Protein AF-A0A3C2APX5-F1 (afdb_monomer_lite)

Secondary structure (DSSP, 8-state):
-HHHHHHHHHHHHTT--PPPHHHHHHHHHHHHHSS-EEEEEEEEEEETTEEEEEEEEEEEETTTEEEEEEEE--

Structure (mmCIF, N/CA/C/O backbone):
data_AF-A0A3C2APX5-F1
#
_entry.id   AF-A0A3C2APX5-F1
#
loop_
_atom_site.group_PDB
_atom_site.id
_atom_site.type_symbol
_atom_site.label_atom_id
_atom_site.label_alt_id
_atom_site.label_comp_id
_atom_site.label_asym_id
_atom_site.label_entity_id
_atom_site.label_seq_id
_atom_site.pdbx_PDB_ins_code
_atom_site.Cartn_x
_atom_site.Cartn_y
_atom_site.Cartn_z
_atom_site.occupancy
_atom_site.B_iso_or_equiv
_atom_site.auth_seq_id
_atom_site.auth_comp_id
_atom_site.auth_asym_id
_atom_site.auth_atom_id
_atom_site.pdbx_PDB_model_num
ATOM 1 N N . MET A 1 1 ? 33.622 40.724 19.860 1.00 58.97 1 MET A N 1
ATOM 2 C CA . MET A 1 1 ? 33.202 39.316 19.650 1.00 58.97 1 MET A CA 1
ATOM 3 C C . MET A 1 1 ? 31.701 39.150 19.390 1.00 58.97 1 MET A C 1
ATOM 5 O O . MET A 1 1 ? 31.363 38.373 18.515 1.00 58.97 1 MET A O 1
ATOM 9 N N . LYS A 1 2 ? 30.792 39.891 20.051 1.00 61.97 2 LYS A N 1
ATOM 10 C CA . LYS A 1 2 ? 29.330 39.754 19.842 1.00 61.97 2 LYS A CA 1
ATOM 11 C C . LYS A 1 2 ? 28.834 40.086 18.416 1.00 61.97 2 LYS A C 1
ATOM 13 O O . LYS A 1 2 ? 27.928 39.420 17.935 1.00 61.97 2 LYS A O 1
ATOM 18 N N . LEU A 1 3 ? 29.447 41.056 17.726 1.00 73.25 3 LEU A N 1
ATOM 19 C CA . LEU A 1 3 ? 29.029 41.489 16.380 1.00 73.25 3 LEU A CA 1
ATOM 20 C C . LEU A 1 3 ? 29.334 40.451 15.282 1.00 73.25 3 LEU A C 1
ATOM 22 O O . LEU A 1 3 ? 28.492 40.203 14.424 1.00 73.25 3 LEU A O 1
ATOM 26 N N . ASN A 1 4 ? 30.491 39.780 15.352 1.00 74.00 4 ASN A N 1
ATOM 27 C CA . ASN A 1 4 ? 30.854 38.728 14.396 1.00 74.00 4 ASN A CA 1
ATOM 28 C C . ASN A 1 4 ? 29.903 37.528 14.480 1.00 74.00 4 ASN A C 1
ATOM 30 O O . ASN A 1 4 ? 29.566 36.965 13.447 1.00 74.00 4 ASN A O 1
ATOM 34 N N . HIS A 1 5 ? 29.426 37.179 15.681 1.00 74.56 5 HIS A N 1
ATOM 35 C CA . HIS A 1 5 ? 28.471 36.081 15.863 1.00 74.56 5 HIS A CA 1
ATOM 36 C C . HIS A 1 5 ? 27.086 36.389 15.272 1.00 74.56 5 HIS A C 1
ATOM 38 O O . HIS A 1 5 ? 26.444 35.507 14.699 1.00 74.56 5 HIS A O 1
ATOM 44 N N . ILE A 1 6 ? 26.642 37.646 15.365 1.00 79.12 6 ILE A N 1
ATOM 45 C CA . ILE A 1 6 ? 25.388 38.106 14.750 1.00 79.12 6 ILE A CA 1
ATOM 46 C C . ILE A 1 6 ? 25.503 38.051 13.224 1.00 79.12 6 ILE A C 1
ATOM 48 O O . ILE A 1 6 ? 24.602 37.546 12.559 1.00 79.12 6 ILE A O 1
ATOM 52 N N . LEU A 1 7 ? 26.637 38.493 12.676 1.00 78.38 7 LEU A N 1
ATOM 53 C CA . LEU A 1 7 ? 26.872 38.474 11.235 1.00 78.38 7 LEU A CA 1
ATOM 54 C C . LEU A 1 7 ? 26.962 37.043 10.682 1.00 78.38 7 LEU A C 1
ATOM 56 O O . LEU A 1 7 ? 26.397 36.763 9.630 1.00 78.38 7 LEU A O 1
ATOM 60 N N . THR A 1 8 ? 27.589 36.114 11.415 1.00 78.44 8 THR A N 1
ATOM 61 C CA . THR A 1 8 ? 27.613 34.691 11.030 1.00 78.44 8 THR A CA 1
ATOM 62 C C . THR A 1 8 ? 26.236 34.035 11.093 1.00 78.44 8 THR A C 1
ATOM 64 O O . THR A 1 8 ? 25.922 33.217 10.236 1.00 78.44 8 THR A O 1
ATOM 67 N N . SER A 1 9 ? 25.395 34.405 12.065 1.00 75.94 9 SER A N 1
ATOM 68 C CA . SER A 1 9 ? 24.019 33.896 12.158 1.00 75.94 9 SER A CA 1
ATOM 69 C C . SER A 1 9 ? 23.153 34.392 10.992 1.00 75.94 9 SER A C 1
ATOM 71 O O . SER A 1 9 ? 22.414 33.620 10.385 1.00 75.94 9 SER A O 1
ATOM 73 N N . LEU A 1 10 ? 23.310 35.665 10.614 1.00 77.06 10 LEU A N 1
ATOM 74 C CA . LEU A 1 10 ? 22.585 36.272 9.497 1.00 77.06 10 LEU A CA 1
ATOM 75 C C . LEU A 1 10 ? 23.005 35.711 8.128 1.00 77.06 10 LEU A C 1
ATOM 77 O O . LEU A 1 10 ? 22.184 35.642 7.222 1.00 77.06 10 LEU A O 1
ATOM 81 N N . LEU A 1 11 ? 24.263 35.288 7.972 1.00 75.88 11 LEU A N 1
ATOM 82 C CA . LEU A 1 11 ? 24.735 34.652 6.739 1.00 75.88 11 LEU A CA 1
ATOM 83 C C . LEU A 1 11 ? 24.261 33.196 6.603 1.00 75.88 11 LEU A C 1
ATOM 85 O O . LEU A 1 11 ? 24.149 32.685 5.495 1.00 75.88 11 LEU A O 1
ATOM 89 N N . LEU A 1 12 ? 23.992 32.519 7.723 1.00 75.25 12 LEU A N 1
ATOM 90 C CA . LEU A 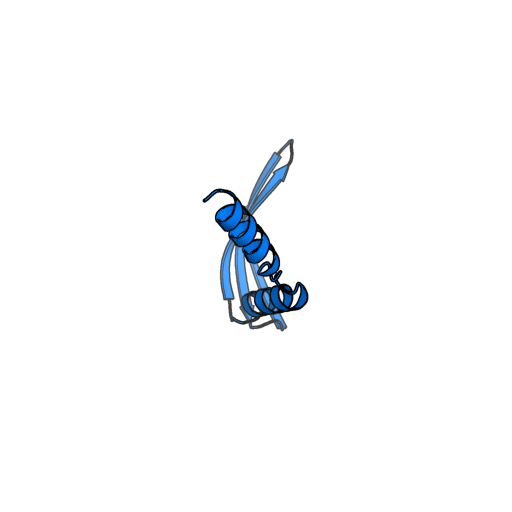1 12 ? 23.565 31.120 7.730 1.00 75.25 12 LEU A CA 1
ATOM 91 C C . LEU A 1 12 ? 22.083 30.960 7.353 1.00 75.25 12 LEU A C 1
ATOM 93 O O . LEU A 1 12 ? 21.694 29.927 6.813 1.00 75.25 12 LEU A O 1
ATOM 97 N N . SER A 1 13 ? 21.254 31.982 7.586 1.00 72.38 13 SER A N 1
ATOM 98 C CA . SER A 1 13 ? 19.820 31.927 7.274 1.00 72.38 13 SER A CA 1
ATOM 99 C C . SER A 1 13 ? 19.524 31.924 5.769 1.00 72.38 13 SER A C 1
ATOM 101 O O . SER A 1 13 ? 18.542 31.312 5.346 1.00 72.38 13 SER A O 1
ATOM 103 N N . THR A 1 14 ? 20.388 32.527 4.944 1.00 72.06 14 THR A N 1
ATOM 104 C CA . THR A 1 14 ? 20.206 32.619 3.482 1.00 72.06 14 THR A CA 1
ATOM 105 C C . THR A 1 14 ? 20.527 31.321 2.736 1.00 72.06 14 THR A C 1
ATOM 107 O O . THR A 1 14 ? 20.142 31.181 1.579 1.00 72.06 14 THR A O 1
ATOM 110 N N . LEU A 1 15 ? 21.168 30.347 3.393 1.00 70.31 15 LEU A N 1
ATOM 111 C CA . LEU A 1 15 ? 21.477 29.027 2.824 1.00 70.31 15 LEU A CA 1
ATOM 112 C C . LEU A 1 15 ? 20.316 28.025 2.925 1.00 70.31 15 LEU A C 1
ATOM 114 O O . LEU A 1 15 ? 20.471 26.853 2.577 1.00 70.31 15 LEU A O 1
ATOM 118 N N . SER A 1 16 ? 19.145 28.468 3.381 1.00 66.06 16 SER A N 1
ATOM 119 C CA . SER A 1 16 ? 17.955 27.623 3.490 1.00 66.06 16 SER A CA 1
ATOM 120 C C . SER A 1 16 ? 17.308 27.409 2.115 1.00 66.06 16 SER A C 1
ATOM 122 O O . SER A 1 16 ? 16.293 28.021 1.787 1.00 66.06 16 SER A O 1
ATOM 124 N N . PHE A 1 17 ? 17.891 26.537 1.292 1.00 70.50 17 PHE A N 1
ATOM 125 C CA . PHE A 1 17 ? 17.242 26.035 0.080 1.00 70.50 17 PHE A CA 1
ATOM 126 C C . PHE A 1 17 ? 16.179 24.994 0.462 1.00 70.50 17 PHE A C 1
ATOM 128 O O . PHE A 1 17 ? 16.494 23.931 0.997 1.00 70.50 17 PHE A O 1
ATOM 135 N N . GLY A 1 18 ? 14.907 25.305 0.210 1.00 70.12 18 GLY A N 1
ATOM 136 C CA . GLY A 1 18 ? 13.801 24.362 0.386 1.00 70.12 18 GLY A CA 1
ATOM 137 C C . GLY A 1 18 ? 13.777 23.293 -0.712 1.00 70.12 18 GLY A C 1
ATOM 138 O O . GLY A 1 18 ? 14.145 23.559 -1.855 1.00 70.12 18 GLY A O 1
ATOM 139 N N . GLN A 1 19 ? 13.322 22.084 -0.374 1.00 75.38 19 GLN A N 1
ATOM 140 C CA . GLN A 1 19 ? 13.096 21.014 -1.352 1.00 75.38 19 GLN A CA 1
ATOM 141 C C . GLN A 1 19 ? 12.014 21.432 -2.359 1.00 75.38 19 GLN A C 1
ATOM 143 O O . GLN A 1 19 ? 10.982 21.980 -1.968 1.00 75.38 19 GLN A O 1
ATOM 148 N N . ASN A 1 20 ? 12.227 21.160 -3.652 1.00 84.25 20 ASN A N 1
ATOM 149 C CA . ASN A 1 20 ? 11.214 21.418 -4.674 1.00 84.25 20 ASN A CA 1
ATOM 150 C C . ASN A 1 20 ? 10.076 20.380 -4.544 1.00 84.25 20 ASN A C 1
ATOM 152 O O . ASN A 1 20 ? 10.351 19.181 -4.657 1.00 84.25 20 ASN A O 1
ATOM 156 N N . PRO A 1 21 ? 8.807 20.794 -4.353 1.00 84.19 21 PRO A N 1
ATOM 157 C CA . PRO A 1 21 ? 7.688 19.862 -4.187 1.00 84.19 21 PRO A CA 1
ATOM 158 C C . PRO A 1 21 ? 7.526 18.870 -5.347 1.00 84.19 21 PRO A C 1
ATOM 160 O O . PRO A 1 21 ? 7.199 17.706 -5.12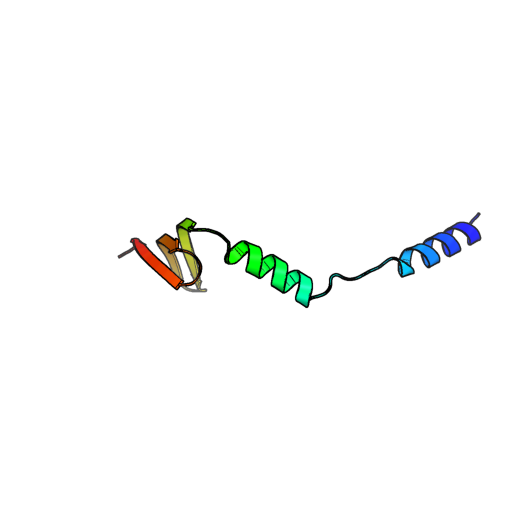7 1.00 84.19 21 PRO A O 1
ATOM 163 N N . THR A 1 22 ? 7.804 19.300 -6.579 1.00 90.00 22 THR A N 1
ATOM 164 C CA . THR A 1 22 ? 7.725 18.457 -7.779 1.00 90.00 22 THR A CA 1
ATOM 165 C C . THR A 1 22 ? 8.827 17.406 -7.801 1.00 90.00 22 THR A C 1
ATOM 167 O O . THR A 1 22 ? 8.592 16.269 -8.208 1.00 90.00 22 THR A O 1
ATOM 170 N N . GLN A 1 23 ? 10.029 17.762 -7.344 1.00 87.31 23 GLN A N 1
ATOM 171 C CA . GLN A 1 23 ? 11.126 16.805 -7.228 1.00 87.31 23 GLN A CA 1
ATOM 172 C C . GLN A 1 23 ? 10.806 15.744 -6.170 1.00 87.31 23 GLN A C 1
ATOM 174 O O . GLN A 1 23 ? 10.958 14.555 -6.438 1.00 87.31 23 GLN A O 1
ATOM 179 N N . LEU A 1 24 ? 10.286 16.165 -5.014 1.00 87.44 24 LEU A N 1
ATOM 180 C CA . LEU A 1 24 ? 9.862 15.253 -3.954 1.00 87.44 24 LEU A CA 1
ATOM 181 C C . LEU A 1 24 ? 8.788 14.272 -4.446 1.00 87.44 24 LEU A C 1
ATOM 183 O O . LEU A 1 24 ? 8.893 13.072 -4.197 1.00 87.44 24 LEU A O 1
ATOM 187 N N . LEU A 1 25 ? 7.783 14.772 -5.174 1.00 88.25 25 LEU A N 1
ATOM 188 C CA . LEU A 1 25 ? 6.736 13.933 -5.755 1.00 88.25 25 LEU A CA 1
ATOM 189 C C . LEU A 1 25 ? 7.317 12.928 -6.755 1.00 88.25 25 LEU A C 1
ATOM 191 O O . LEU A 1 25 ? 7.011 11.744 -6.671 1.00 88.25 25 LEU A O 1
ATOM 195 N N . ARG A 1 26 ? 8.203 13.378 -7.651 1.00 88.56 26 ARG A N 1
ATOM 196 C CA . ARG A 1 26 ? 8.853 12.514 -8.645 1.00 88.56 26 ARG A CA 1
ATOM 197 C C . ARG A 1 26 ? 9.682 11.408 -7.991 1.00 88.56 26 ARG A C 1
ATOM 199 O O . ARG A 1 26 ? 9.638 10.268 -8.441 1.00 88.56 26 ARG A O 1
ATOM 206 N N . GLU A 1 27 ? 10.436 11.726 -6.943 1.00 87.25 27 GLU A N 1
ATOM 207 C CA . GLU A 1 27 ? 11.223 10.738 -6.196 1.00 87.25 27 GLU A CA 1
ATOM 208 C C . GLU A 1 27 ? 10.332 9.749 -5.433 1.00 87.25 27 GLU A C 1
ATOM 210 O O . GLU A 1 27 ? 10.634 8.554 -5.388 1.00 87.25 27 GLU A O 1
ATOM 215 N N . ALA A 1 28 ? 9.227 10.221 -4.851 1.00 85.50 28 ALA A N 1
ATOM 216 C CA . ALA A 1 28 ? 8.250 9.368 -4.181 1.00 85.50 28 ALA A CA 1
ATOM 217 C C . ALA A 1 28 ? 7.557 8.414 -5.1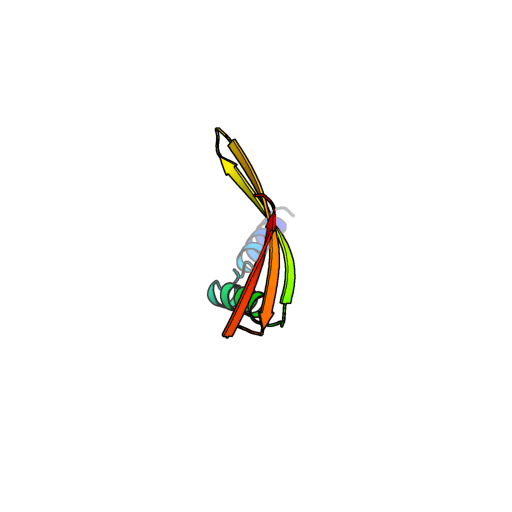68 1.00 85.50 28 ALA A C 1
ATOM 219 O O . ALA A 1 28 ? 7.459 7.216 -4.906 1.00 85.50 28 ALA A O 1
ATOM 220 N N . GLU A 1 29 ? 7.138 8.926 -6.324 1.00 83.69 29 GLU A N 1
ATOM 221 C CA . GLU A 1 29 ? 6.492 8.142 -7.374 1.00 83.69 29 GLU A CA 1
ATOM 222 C C . GLU A 1 29 ? 7.456 7.127 -7.994 1.00 83.69 29 GLU A C 1
ATOM 224 O O . GLU A 1 29 ? 7.097 5.962 -8.156 1.00 83.69 29 GLU A O 1
ATOM 229 N N . ALA A 1 30 ? 8.717 7.508 -8.220 1.00 83.19 30 ALA A N 1
ATOM 230 C CA . ALA A 1 30 ? 9.750 6.577 -8.663 1.00 83.19 30 ALA A CA 1
ATOM 231 C C . ALA A 1 30 ? 9.935 5.413 -7.673 1.00 83.19 30 ALA A C 1
ATOM 233 O O . ALA A 1 30 ? 10.022 4.260 -8.089 1.00 83.19 30 ALA A O 1
ATOM 234 N N . LYS A 1 31 ? 9.936 5.672 -6.360 1.00 80.06 31 LYS A N 1
ATOM 235 C CA . LYS A 1 31 ? 10.048 4.609 -5.342 1.00 80.06 31 LYS A CA 1
ATOM 236 C C . LYS A 1 31 ? 8.850 3.654 -5.329 1.00 80.06 31 LYS A C 1
ATOM 238 O O . LYS A 1 31 ? 9.036 2.477 -5.038 1.00 80.06 31 LYS A O 1
ATOM 243 N N . LEU A 1 32 ? 7.650 4.143 -5.639 1.00 75.50 32 LEU A N 1
ATOM 244 C CA . LEU A 1 32 ? 6.422 3.339 -5.701 1.00 75.50 32 LEU A CA 1
ATOM 245 C C . LEU A 1 32 ? 6.285 2.549 -7.013 1.00 75.50 32 LEU A C 1
ATOM 247 O O . LEU A 1 32 ? 5.788 1.429 -7.002 1.00 75.50 32 LEU A O 1
ATOM 251 N N . SER A 1 33 ? 6.727 3.129 -8.130 1.00 68.69 33 SER A N 1
ATOM 252 C CA . SER A 1 33 ? 6.556 2.606 -9.495 1.00 68.69 33 SER A CA 1
ATOM 253 C C . SER A 1 33 ? 7.495 1.442 -9.847 1.00 68.69 33 SER A C 1
ATOM 255 O O . SER A 1 33 ? 7.161 0.592 -10.671 1.00 68.69 33 SER A O 1
ATOM 257 N N . SER A 1 34 ? 8.689 1.404 -9.252 1.00 59.53 34 SER A N 1
ATOM 258 C CA . SER A 1 34 ? 9.849 0.776 -9.902 1.00 59.53 34 SER A CA 1
ATOM 259 C C . SER A 1 34 ? 10.020 -0.736 -9.732 1.00 59.53 34 SER A C 1
ATOM 261 O O . SER A 1 34 ? 11.059 -1.250 -10.141 1.00 59.53 34 SER A O 1
ATOM 263 N N . ALA A 1 35 ? 9.089 -1.485 -9.145 1.00 63.28 35 ALA A N 1
ATOM 264 C CA . ALA A 1 35 ? 9.354 -2.902 -8.909 1.00 63.28 35 ALA A CA 1
ATOM 265 C C . ALA A 1 35 ? 8.137 -3.789 -9.129 1.00 63.28 35 ALA A C 1
ATOM 267 O O . ALA A 1 35 ? 7.018 -3.462 -8.741 1.00 63.28 35 ALA A O 1
ATOM 268 N N . ASP A 1 36 ? 8.395 -4.963 -9.699 1.00 73.25 36 ASP A N 1
ATOM 269 C CA . ASP A 1 36 ? 7.537 -6.109 -9.464 1.00 73.25 36 ASP A CA 1
ATOM 270 C C . ASP A 1 36 ? 7.584 -6.385 -7.951 1.00 73.25 36 ASP A C 1
ATOM 272 O O . ASP A 1 36 ? 8.602 -6.821 -7.411 1.00 73.25 36 ASP A O 1
ATOM 276 N N . VAL A 1 37 ? 6.518 -6.023 -7.239 1.00 79.62 37 VAL A N 1
ATOM 277 C CA . VAL A 1 37 ? 6.459 -6.087 -5.774 1.00 79.62 37 VAL A CA 1
ATOM 278 C C . VAL A 1 37 ? 5.633 -7.291 -5.383 1.00 79.62 37 VAL A C 1
ATOM 280 O O . VAL A 1 37 ? 4.463 -7.342 -5.727 1.00 79.62 37 VAL A O 1
ATOM 283 N N . SER A 1 38 ? 6.198 -8.211 -4.605 1.00 87.19 38 SER A N 1
ATOM 284 C CA . SER A 1 38 ? 5.433 -9.176 -3.812 1.00 87.19 38 SER A CA 1
ATOM 285 C C . SER A 1 38 ? 5.546 -8.804 -2.335 1.00 87.19 38 SER A C 1
ATOM 287 O O . SER A 1 38 ? 6.641 -8.874 -1.778 1.00 87.19 38 SER A O 1
ATOM 289 N N . ALA A 1 39 ? 4.446 -8.403 -1.703 1.00 87.50 39 ALA A N 1
ATOM 290 C CA . ALA A 1 39 ? 4.432 -7.948 -0.315 1.00 87.50 39 ALA A CA 1
ATOM 291 C C . ALA A 1 39 ? 3.294 -8.591 0.485 1.00 87.50 39 ALA A C 1
ATOM 293 O O . ALA A 1 39 ? 2.193 -8.789 -0.026 1.00 87.50 39 ALA A O 1
ATOM 294 N N . GLU A 1 40 ? 3.556 -8.877 1.757 1.00 91.06 40 GLU A N 1
ATOM 295 C CA . GLU A 1 40 ? 2.534 -9.185 2.759 1.00 91.06 40 GLU A CA 1
ATOM 296 C C . GLU A 1 40 ? 2.187 -7.893 3.507 1.00 91.06 40 GLU A C 1
ATOM 298 O O . GLU A 1 40 ? 3.074 -7.182 3.980 1.00 91.06 40 GLU A O 1
ATOM 303 N N . VAL A 1 41 ? 0.901 -7.552 3.554 1.00 91.00 41 VAL A N 1
ATOM 304 C CA . VAL A 1 41 ? 0.395 -6.283 4.077 1.00 91.00 41 VAL A CA 1
ATOM 305 C C . VAL A 1 41 ? -0.671 -6.549 5.129 1.00 91.00 41 VAL A C 1
ATOM 307 O O . VAL A 1 41 ? -1.685 -7.183 4.844 1.00 91.00 41 VAL A O 1
ATOM 310 N N . SER A 1 42 ? -0.461 -5.983 6.317 1.00 92.06 42 SER A N 1
ATOM 311 C CA . SER A 1 42 ? -1.449 -5.935 7.393 1.00 92.06 42 SER A CA 1
ATOM 312 C C . SER A 1 42 ? -2.121 -4.559 7.411 1.00 92.06 42 SER A C 1
ATOM 314 O O . SER A 1 42 ? -1.489 -3.529 7.661 1.00 92.06 42 SER A O 1
ATOM 316 N N . ILE A 1 43 ? -3.411 -4.521 7.092 1.00 91.12 43 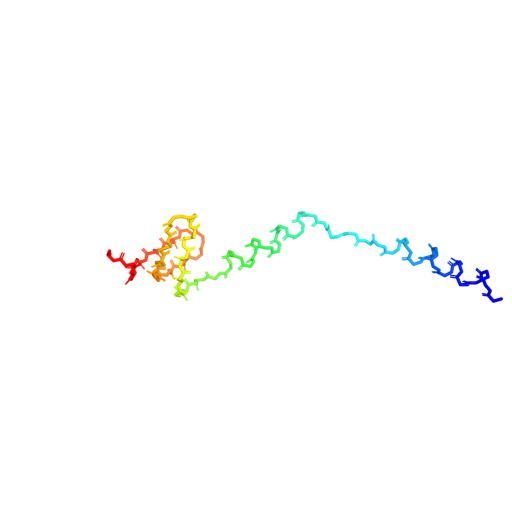ILE A N 1
ATOM 317 C CA . ILE A 1 43 ? -4.242 -3.323 6.996 1.00 91.12 43 ILE A CA 1
ATOM 318 C C . ILE A 1 43 ? -5.067 -3.207 8.276 1.00 91.12 43 ILE A C 1
ATOM 320 O O . ILE A 1 43 ? -6.067 -3.902 8.460 1.00 91.12 43 ILE A O 1
ATOM 324 N N . ARG A 1 44 ? -4.677 -2.288 9.159 1.00 92.75 44 ARG A N 1
ATOM 325 C CA . ARG A 1 44 ? -5.370 -2.042 10.427 1.00 92.75 44 ARG A CA 1
ATOM 326 C C . ARG A 1 44 ? -6.313 -0.853 10.320 1.00 92.75 44 ARG A C 1
ATOM 328 O O . ARG A 1 44 ? -5.880 0.287 10.169 1.00 92.75 44 ARG A O 1
ATOM 335 N N . THR A 1 45 ? -7.608 -1.116 10.432 1.00 92.50 45 THR A N 1
ATOM 336 C CA . THR A 1 45 ? -8.648 -0.086 10.434 1.00 92.50 45 THR A CA 1
ATOM 337 C C . THR A 1 45 ? -9.060 0.215 11.867 1.00 92.50 45 THR A C 1
ATOM 339 O O . THR A 1 45 ? -9.696 -0.615 12.516 1.00 92.50 45 THR A O 1
ATOM 342 N N . VAL A 1 46 ? -8.714 1.412 12.348 1.00 94.88 46 VAL A N 1
ATOM 343 C CA . VAL A 1 46 ? -9.032 1.884 13.703 1.00 94.88 46 VAL A CA 1
ATOM 344 C C . VAL A 1 46 ? -10.188 2.879 13.635 1.00 94.88 46 VAL A C 1
ATOM 346 O O . VAL A 1 46 ? -10.091 3.928 12.995 1.00 94.88 46 VAL A O 1
ATOM 349 N N . ARG A 1 47 ? -11.299 2.562 14.301 1.00 94.56 47 ARG A N 1
ATOM 350 C CA . ARG A 1 47 ? -12.443 3.462 14.496 1.00 94.56 47 ARG A CA 1
ATOM 351 C C . ARG A 1 47 ? -12.686 3.646 15.994 1.00 94.56 47 ARG A C 1
ATOM 353 O O . ARG A 1 47 ? -12.350 2.761 16.770 1.00 94.56 47 ARG A O 1
ATOM 360 N N . PRO A 1 48 ? -13.360 4.728 16.424 1.00 96.56 48 PRO A N 1
ATOM 361 C CA . PRO A 1 48 ? -13.619 4.951 17.850 1.00 96.56 48 PRO A CA 1
ATOM 362 C C . PRO A 1 48 ? -14.369 3.815 18.569 1.00 96.56 48 PRO A C 1
ATOM 364 O O . PRO A 1 48 ? -14.304 3.727 19.787 1.00 96.56 48 PRO A O 1
ATOM 367 N N . LYS A 1 49 ? -15.116 2.975 17.836 1.00 95.06 49 LYS A N 1
ATOM 368 C CA . LYS A 1 49 ? -15.966 1.905 18.392 1.00 95.06 49 LYS A CA 1
ATOM 369 C C . LYS A 1 49 ? -15.488 0.486 18.072 1.00 95.06 49 LYS A C 1
ATOM 371 O O . LYS A 1 49 ? -16.006 -0.453 18.662 1.00 95.06 49 LYS A O 1
ATOM 376 N N . TRP A 1 50 ? -14.588 0.315 17.106 1.00 94.69 50 TRP A N 1
ATOM 377 C CA . TRP A 1 50 ? -14.131 -1.000 16.662 1.00 94.69 50 TRP A CA 1
ATOM 378 C C . TRP A 1 50 ? -12.774 -0.906 15.974 1.00 94.69 50 TRP A C 1
ATOM 380 O O . TRP A 1 50 ? -12.417 0.123 15.400 1.00 94.69 50 TRP A O 1
ATOM 390 N N . GLU A 1 51 ? -12.057 -2.019 15.985 1.00 92.94 51 GLU A N 1
ATOM 391 C CA . GLU A 1 51 ? -10.793 -2.191 15.286 1.00 92.94 51 GLU A CA 1
ATOM 392 C C . GLU A 1 51 ? -10.835 -3.507 14.505 1.00 92.94 51 GLU A C 1
ATOM 394 O O . GLU A 1 51 ? -11.335 -4.514 15.008 1.00 92.94 51 GLU A O 1
ATOM 399 N N . ARG A 1 52 ? -10.369 -3.492 13.253 1.00 91.88 52 ARG A N 1
ATOM 400 C CA . ARG A 1 52 ? -10.238 -4.697 12.420 1.00 91.88 52 ARG A CA 1
ATOM 401 C C . ARG A 1 52 ? -8.888 -4.672 11.724 1.00 91.88 52 ARG A C 1
ATOM 403 O O . ARG A 1 52 ? -8.539 -3.664 11.111 1.00 91.88 52 ARG A O 1
ATOM 410 N N . THR A 1 53 ? -8.180 -5.792 11.772 1.00 92.81 53 THR A N 1
ATOM 411 C CA . THR A 1 53 ? -6.931 -6.005 11.036 1.00 92.81 53 THR A CA 1
ATOM 412 C C . THR A 1 53 ? -7.184 -6.992 9.908 1.00 92.81 53 THR A C 1
ATOM 414 O O . THR A 1 53 ? -7.711 -8.073 10.155 1.00 92.81 53 THR A O 1
ATOM 417 N N . MET A 1 54 ? -6.854 -6.600 8.679 1.00 92.94 54 MET A N 1
ATOM 418 C CA . MET A 1 54 ? -6.898 -7.435 7.483 1.00 92.94 54 MET A CA 1
ATOM 419 C C . MET A 1 54 ? -5.502 -7.799 7.027 1.00 92.94 54 MET A C 1
ATOM 421 O O . MET A 1 54 ? -4.652 -6.931 6.918 1.00 92.94 54 MET A O 1
ATOM 425 N N . GLU A 1 55 ? -5.299 -9.065 6.703 1.00 93.38 55 GLU A N 1
ATOM 426 C CA . GLU A 1 55 ? -4.051 -9.553 6.133 1.00 93.38 55 GLU A CA 1
ATOM 427 C C . GLU A 1 55 ? -4.250 -9.752 4.634 1.00 93.38 55 GLU A C 1
ATOM 429 O O . GLU A 1 55 ? -5.268 -10.306 4.206 1.00 93.38 55 GLU A O 1
ATOM 434 N N . ALA A 1 56 ? -3.298 -9.294 3.829 1.00 92.38 56 ALA A N 1
ATOM 435 C CA . ALA A 1 56 ? -3.340 -9.429 2.385 1.00 92.38 56 ALA A CA 1
ATOM 436 C C . ALA A 1 56 ? -1.955 -9.686 1.795 1.00 92.38 56 ALA A C 1
ATOM 438 O O . ALA A 1 56 ? -0.943 -9.181 2.273 1.00 92.38 56 ALA A O 1
ATOM 439 N N . LYS A 1 57 ? -1.921 -10.430 0.694 1.00 92.56 57 LYS A N 1
ATOM 440 C CA . LYS A 1 57 ? -0.757 -10.557 -0.180 1.00 92.56 57 LYS A CA 1
ATOM 441 C C . LYS A 1 57 ? -0.982 -9.709 -1.416 1.00 92.56 57 LYS A C 1
ATOM 443 O O . LYS A 1 57 ? -2.027 -9.817 -2.054 1.00 92.56 57 LYS A O 1
ATOM 448 N N . ILE A 1 58 ? -0.018 -8.864 -1.743 1.00 90.06 58 ILE A N 1
ATOM 449 C CA . ILE A 1 58 ? -0.072 -7.971 -2.895 1.00 90.06 58 ILE A CA 1
ATOM 450 C C . ILE A 1 58 ? 1.043 -8.353 -3.852 1.00 90.06 58 ILE A C 1
ATOM 452 O O . ILE A 1 58 ? 2.201 -8.450 -3.449 1.00 90.06 58 ILE A O 1
ATOM 456 N N . TRP A 1 59 ? 0.684 -8.528 -5.118 1.00 91.56 59 TRP A N 1
ATOM 457 C CA . TRP A 1 59 ? 1.623 -8.649 -6.221 1.00 91.56 59 TRP A CA 1
ATOM 458 C C . TRP A 1 59 ? 1.374 -7.530 -7.221 1.00 91.56 59 TRP A C 1
ATOM 460 O O . TRP A 1 59 ? 0.280 -7.422 -7.772 1.00 91.56 59 TRP A O 1
ATOM 470 N N . ASN A 1 60 ? 2.386 -6.713 -7.474 1.00 87.44 60 ASN A N 1
ATOM 471 C CA . ASN A 1 60 ? 2.388 -5.733 -8.549 1.00 87.44 60 ASN A CA 1
ATOM 472 C C . ASN A 1 60 ? 3.353 -6.199 -9.628 1.00 87.44 60 ASN A C 1
ATOM 474 O O . ASN A 1 60 ? 4.432 -6.696 -9.313 1.00 87.44 60 ASN A O 1
ATOM 478 N N . LYS A 1 61 ? 2.955 -6.037 -10.888 1.00 86.56 61 LYS A N 1
ATOM 479 C CA . LYS A 1 61 ? 3.835 -6.152 -12.042 1.00 86.56 61 LYS A CA 1
ATOM 480 C C . LYS A 1 61 ? 3.867 -4.804 -12.751 1.00 86.56 61 LYS A C 1
ATOM 482 O O . LYS A 1 61 ? 2.938 -4.481 -13.499 1.00 86.56 61 LYS A O 1
ATOM 487 N N . GLY A 1 62 ? 4.901 -4.016 -12.465 1.00 81.44 62 GLY A N 1
ATOM 488 C CA . GLY A 1 62 ? 4.942 -2.590 -12.794 1.00 81.44 62 GLY A CA 1
ATOM 489 C C . GLY A 1 62 ? 3.689 -1.844 -12.310 1.00 81.44 62 GLY A C 1
ATOM 490 O O . GLY A 1 62 ? 3.163 -2.125 -11.235 1.00 81.44 62 GLY A O 1
ATOM 491 N N . MET A 1 63 ? 3.188 -0.918 -13.133 1.00 76.00 63 MET A N 1
ATOM 492 C CA . MET A 1 63 ? 1.958 -0.151 -12.866 1.00 76.00 63 MET A CA 1
ATOM 493 C C . MET A 1 63 ? 0.712 -0.725 -13.560 1.00 76.00 63 MET A C 1
ATOM 495 O O . MET A 1 63 ? -0.399 -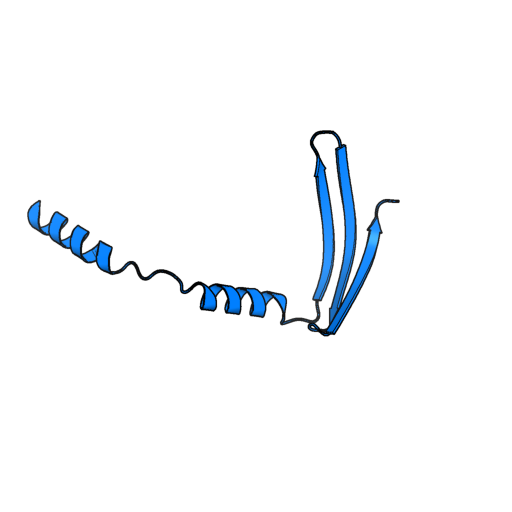0.269 -13.304 1.00 76.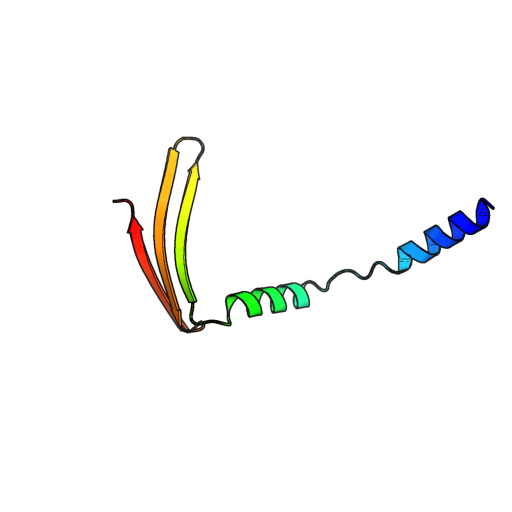00 63 MET A O 1
ATOM 499 N N . ASP A 1 64 ? 0.882 -1.723 -14.429 1.00 82.44 64 ASP A N 1
ATOM 500 C CA . ASP A 1 64 ? -0.188 -2.197 -15.314 1.00 82.44 64 ASP A CA 1
ATOM 501 C C . ASP A 1 64 ? -1.030 -3.313 -14.694 1.00 82.44 64 ASP A C 1
ATOM 503 O O . ASP A 1 64 ? -2.182 -3.522 -15.080 1.00 82.44 64 ASP A O 1
ATOM 507 N N . LYS A 1 65 ? -0.445 -4.098 -13.778 1.00 85.75 65 LYS A N 1
ATOM 508 C CA . LYS A 1 65 ? -1.111 -5.264 -13.187 1.00 85.75 65 LYS A CA 1
ATOM 509 C C . LYS A 1 65 ? -0.892 -5.304 -11.685 1.00 85.75 65 LYS A C 1
ATOM 511 O O . LYS A 1 65 ? 0.231 -5.473 -11.221 1.00 85.75 65 LYS A O 1
ATOM 516 N N . THR A 1 66 ? -1.995 -5.267 -10.951 1.00 87.06 66 THR A N 1
ATOM 517 C CA . THR A 1 66 ? -2.020 -5.406 -9.495 1.00 87.06 66 THR A CA 1
ATOM 518 C C . THR A 1 66 ? -2.952 -6.545 -9.115 1.00 87.06 66 THR A C 1
ATOM 520 O O . THR A 1 66 ? -4.080 -6.631 -9.597 1.00 87.06 66 THR A O 1
ATOM 523 N N . MET A 1 67 ? -2.481 -7.421 -8.234 1.00 90.19 67 MET A N 1
ATOM 524 C CA . MET A 1 67 ? -3.257 -8.494 -7.630 1.00 90.19 67 MET A CA 1
ATOM 525 C C . MET A 1 67 ? -3.194 -8.357 -6.117 1.00 90.19 67 MET A C 1
ATOM 527 O O . MET A 1 67 ? -2.113 -8.252 -5.544 1.00 90.19 67 MET A O 1
ATOM 531 N N . ILE A 1 68 ? -4.357 -8.389 -5.475 1.00 90.62 68 ILE A N 1
ATOM 532 C CA . ILE A 1 68 ? -4.486 -8.353 -4.021 1.00 90.62 68 ILE A CA 1
ATOM 533 C C . ILE A 1 68 ? -5.270 -9.593 -3.608 1.00 90.62 68 ILE A C 1
ATOM 535 O O . ILE A 1 68 ? -6.419 -9.770 -4.009 1.00 90.62 68 ILE A O 1
ATOM 539 N N . LEU A 1 69 ? -4.645 -10.449 -2.810 1.00 92.81 69 LEU A N 1
ATOM 540 C CA . LEU A 1 69 ? -5.265 -11.617 -2.203 1.00 92.81 69 LEU A CA 1
ATOM 541 C C . LEU A 1 69 ? -5.469 -11.347 -0.719 1.00 92.81 69 LEU A C 1
ATOM 543 O O . LEU A 1 69 ? -4.499 -11.250 0.027 1.00 92.81 69 LEU A O 1
ATOM 547 N N . ILE A 1 70 ? -6.720 -11.265 -0.280 1.00 91.81 70 ILE A N 1
ATOM 548 C CA . ILE A 1 70 ? -7.038 -11.156 1.144 1.00 91.81 70 ILE A CA 1
ATOM 549 C C . ILE A 1 70 ? -6.818 -12.520 1.799 1.00 91.81 70 ILE A C 1
ATOM 551 O O . ILE A 1 70 ? -7.458 -13.504 1.434 1.00 91.81 70 ILE A O 1
ATOM 555 N N . THR A 1 71 ? -5.907 -12.571 2.765 1.00 91.00 71 THR A N 1
ATOM 556 C CA . THR A 1 71 ? -5.594 -13.759 3.567 1.00 91.00 71 THR A CA 1
ATOM 557 C C . THR A 1 71 ? -6.245 -13.722 4.952 1.00 91.00 71 THR A C 1
ATOM 559 O O . THR A 1 71 ? -6.236 -14.736 5.644 1.00 91.00 71 THR A O 1
ATOM 562 N N . GLY A 1 72 ? -6.867 -12.600 5.345 1.00 86.06 72 GLY A N 1
ATOM 563 C CA . GLY A 1 72 ? -7.769 -12.527 6.501 1.00 86.06 72 GLY A CA 1
ATOM 564 C C . GLY A 1 72 ? -8.376 -11.134 6.759 1.00 86.06 72 GLY A C 1
ATOM 565 O O . GLY A 1 72 ? -7.932 -10.160 6.154 1.00 86.06 72 GLY A O 1
ATOM 566 N N . PRO A 1 73 ? -9.368 -11.001 7.664 1.00 66.81 73 PRO A N 1
ATOM 567 C CA . PRO A 1 73 ? -10.136 -12.068 8.290 1.00 66.81 73 PRO A CA 1
ATOM 568 C C . PRO A 1 73 ? -11.497 -12.211 7.584 1.00 66.81 73 PRO A C 1
ATOM 570 O O . PRO A 1 73 ? -12.013 -11.227 7.046 1.00 66.81 73 PRO A O 1
ATOM 573 N N . ALA A 1 74 ? -12.084 -13.409 7.589 1.00 52.44 74 ALA A N 1
ATOM 574 C CA . ALA A 1 74 ? -13.518 -13.560 7.323 1.00 52.44 74 ALA A CA 1
ATOM 575 C C . ALA A 1 74 ? -14.315 -12.702 8.325 1.00 52.44 74 ALA A C 1
ATOM 577 O O . ALA A 1 74 ? -13.966 -12.749 9.525 1.00 52.44 74 ALA A O 1
#

Foldseek 3Di:
DVVVVVVVVVVVVVPPDDDDPVVVVVVVVCVVQPDQDWDWDWDWDDDPVDIDIWIWTWTDDGPPDIDIGTPDDD

Sequence (74 aa):
MKLNHILTSLLLSTLSFGQNPTQLLREAEAKLSSADVSAEVSIRTVRPKWERTMEAKIWNKGMDKTMILITGPA

Radius of gyration: 23.44 Å; chains: 1; bounding box: 49×55×35 Å

pLDDT: mean 82.55, std 10.23, range [52.44, 96.56]